Protein AF-A0A2P6S6W2-F1 (afdb_monomer)

InterPro domains:
  IPR011009 Protein kinase-like domain superfamily [SSF56112] (2-96)
  IPR051343 G-type lectin S-receptor-like kinases and EP1-like glycoproteins [PTHR47976] (1-89)

Radius of gyration: 13.59 Å; Cα contacts (8 Å, |Δi|>4): 102; chains: 1; bounding box: 36×22×37 Å

Organism: Rosa chinensis (NCBI:txid74649)

Nearest PDB structures (foldseek):
  6cth-assembly1_A  TM=8.327E-01  e=7.666E-04  Theobroma cacao
  8peh-assembly3_A  TM=9.048E-01  e=3.252E-03  Lotus japonicus
  8peh-assembly1_B  TM=8.960E-01  e=3.868E-03  Lotus japonicus
  8peh-assembly2_C  TM=8.691E-01  e=4.098E-03  Lotus japonicus
  7ctv-assembly1_A  TM=8.250E-01  e=3.942E-01  Arabidopsis thaliana

Secondary structure (DSSP, 8-state):
-HHHHHHTS-SB-TT-SSHHHHBHHHHHHHHHHTT-GGGTSTT-HHHHHTHHHHHHHHHHHHHHT-SSGGGSPPHHHHHHHHTTSS--PPPPPS-TTTT--

Foldseek 3Di:
DLLCVQQVHDQADPPDPDPCPRGSLSVLVVCLVVVVLVNSHVPD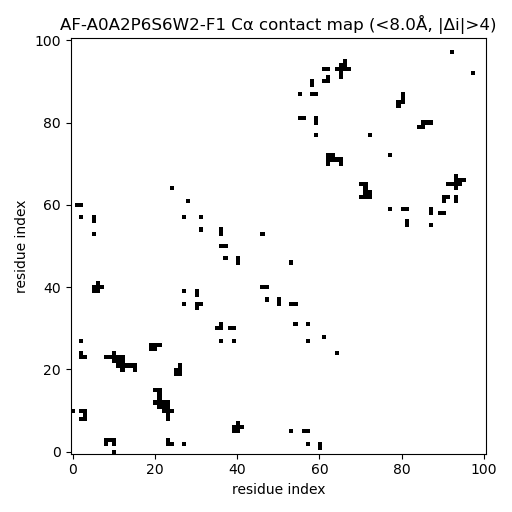VVCVVCVVLSNLSSQLVLQCLAPDPVSRDDPVVSVCSNVVVDDGDRGDGSDPCPPDD

Solvent-accessible surface area (backbone atoms only — not comparable to full-atom values): 6139 Å² total; per-residue (Å²): 104,70,61,30,64,64,44,76,41,66,66,67,41,88,87,49,93,48,75,70,53,22,42,37,69,59,32,51,49,52,25,55,76,69,72,41,54,73,68,47,41,74,91,38,68,73,60,64,74,40,54,68,58,50,51,50,54,52,44,54,42,46,32,64,60,28,70,56,68,87,69,33,65,53,71,72,53,48,52,35,42,74,74,60,78,38,90,76,75,89,60,75,79,40,56,93,65,84,79,73,130

Structure (mmCIF, N/CA/C/O backbone):
data_AF-A0A2P6S6W2-F1
#
_entry.id   AF-A0A2P6S6W2-F1
#
loop_
_atom_site.group_PDB
_atom_site.id
_atom_site.type_symbol
_atom_site.label_atom_id
_atom_site.label_alt_id
_atom_site.label_comp_id
_atom_site.label_asym_id
_atom_site.label_entity_id
_atom_site.label_seq_id
_atom_site.pdbx_PDB_ins_code
_atom_site.Cartn_x
_atom_site.Cartn_y
_atom_site.Cartn_z
_atom_site.occupancy
_atom_site.B_iso_or_equiv
_atom_site.auth_seq_id
_atom_site.auth_comp_id
_atom_site.auth_asym_id
_atom_site.auth_atom_id
_atom_site.pdbx_PDB_model_num
ATOM 1 N N . MET A 1 1 ? 2.622 8.525 -0.003 1.00 86.19 1 MET A N 1
ATOM 2 C CA . MET A 1 1 ? 2.586 8.830 1.441 1.00 86.19 1 MET A CA 1
ATOM 3 C C . MET A 1 1 ? 2.369 7.630 2.342 1.00 86.19 1 MET A C 1
ATOM 5 O O . MET A 1 1 ? 3.290 7.350 3.086 1.00 86.19 1 MET A O 1
ATOM 9 N N . LEU A 1 2 ? 1.239 6.903 2.324 1.00 92.12 2 LEU A N 1
ATOM 10 C CA . LEU A 1 2 ? 1.068 5.781 3.272 1.00 92.12 2 LEU A CA 1
ATOM 11 C C . LEU A 1 2 ? 2.205 4.743 3.164 1.00 92.12 2 LEU A C 1
ATOM 13 O O . LEU A 1 2 ? 2.791 4.388 4.177 1.00 92.12 2 LEU A O 1
ATOM 17 N N . LEU A 1 3 ? 2.582 4.345 1.942 1.00 92.31 3 LEU A N 1
ATOM 18 C CA . LEU A 1 3 ? 3.732 3.458 1.722 1.00 92.31 3 LEU A CA 1
ATOM 19 C C . LEU A 1 3 ? 5.059 4.059 2.190 1.00 92.31 3 LEU A C 1
ATOM 21 O O . LEU A 1 3 ? 5.870 3.343 2.751 1.00 92.31 3 LEU A O 1
ATOM 25 N N . GLU A 1 4 ? 5.268 5.362 2.010 1.00 91.88 4 GLU A N 1
ATOM 26 C CA . GLU A 1 4 ? 6.508 6.027 2.436 1.00 91.88 4 GLU A CA 1
ATOM 27 C C . GLU A 1 4 ? 6.663 5.993 3.962 1.00 91.88 4 GLU A C 1
ATOM 29 O O . GLU A 1 4 ? 7.767 5.827 4.465 1.00 91.88 4 GLU A O 1
ATOM 34 N N . ILE A 1 5 ? 5.547 6.088 4.695 1.00 90.56 5 ILE A N 1
ATOM 35 C CA . ILE A 1 5 ? 5.517 5.969 6.159 1.00 90.56 5 ILE A CA 1
ATOM 36 C C . ILE A 1 5 ? 5.771 4.522 6.591 1.00 90.56 5 ILE A C 1
ATOM 38 O O . ILE A 1 5 ? 6.546 4.299 7.507 1.00 90.56 5 ILE A O 1
ATOM 42 N N . ILE A 1 6 ? 5.127 3.548 5.938 1.00 89.06 6 ILE A N 1
ATOM 43 C CA . ILE A 1 6 ? 5.277 2.123 6.279 1.00 89.06 6 ILE A CA 1
ATOM 44 C C . ILE A 1 6 ? 6.705 1.637 6.013 1.00 89.06 6 ILE A C 1
ATOM 46 O O . ILE A 1 6 ? 7.243 0.878 6.806 1.00 89.06 6 ILE A O 1
ATOM 50 N N . CYS A 1 7 ? 7.292 2.053 4.890 1.00 88.38 7 CYS A N 1
ATOM 51 C CA . CYS A 1 7 ? 8.591 1.556 4.437 1.00 88.38 7 CYS A CA 1
ATOM 52 C C . CYS A 1 7 ? 9.760 2.430 4.905 1.00 88.38 7 CYS A C 1
ATOM 54 O O . CYS A 1 7 ? 10.899 2.121 4.581 1.00 88.38 7 CYS A O 1
ATOM 56 N N . CYS A 1 8 ? 9.487 3.567 5.560 1.00 87.69 8 CYS A N 1
ATOM 57 C CA . CYS A 1 8 ? 10.482 4.598 5.885 1.00 87.69 8 CYS A CA 1
ATOM 58 C C . CYS A 1 8 ? 11.347 5.017 4.680 1.00 87.69 8 CYS A C 1
ATOM 60 O O . CYS A 1 8 ? 12.521 5.357 4.814 1.00 87.69 8 CYS A O 1
ATOM 62 N N . ARG A 1 9 ? 10.742 5.004 3.489 1.00 87.88 9 ARG A N 1
ATOM 63 C CA . ARG A 1 9 ? 11.420 5.080 2.193 1.00 87.88 9 ARG A CA 1
ATOM 64 C C . ARG A 1 9 ? 10.747 6.104 1.288 1.00 87.88 9 ARG A C 1
ATOM 66 O O . ARG A 1 9 ? 9.529 6.275 1.355 1.00 87.88 9 ARG A O 1
ATOM 73 N N . ARG A 1 10 ? 11.501 6.792 0.427 1.00 89.38 10 ARG A N 1
ATOM 74 C CA . ARG A 1 10 ? 10.911 7.718 -0.556 1.00 89.38 10 ARG A CA 1
ATOM 75 C C . ARG A 1 10 ? 10.220 6.948 -1.679 1.00 89.38 10 ARG A C 1
ATOM 77 O O . ARG A 1 10 ? 10.586 5.825 -2.005 1.00 89.38 10 ARG A O 1
ATOM 84 N N . SER A 1 11 ? 9.227 7.578 -2.303 1.00 87.94 11 SER A N 1
ATOM 85 C CA . SER A 1 11 ? 8.488 6.993 -3.432 1.00 87.94 11 SER A CA 1
ATOM 86 C C . SER A 1 11 ? 9.360 6.619 -4.640 1.00 87.94 11 SER A C 1
ATOM 88 O O . SER A 1 11 ? 9.023 5.666 -5.342 1.00 87.94 11 SER A O 1
ATOM 90 N N . LEU A 1 12 ? 10.465 7.336 -4.866 1.00 89.50 12 LEU A N 1
ATOM 91 C CA . LEU A 1 12 ? 11.456 7.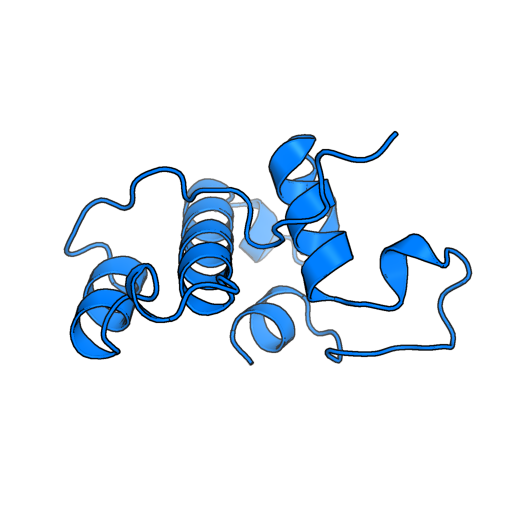063 -5.908 1.00 89.50 12 LEU A CA 1
ATOM 92 C C . LEU A 1 12 ? 12.867 7.180 -5.328 1.00 89.50 12 LEU A C 1
ATOM 94 O O . LEU A 1 12 ? 13.223 8.232 -4.790 1.00 89.50 12 LEU A O 1
ATOM 98 N N . GLU A 1 13 ? 13.680 6.134 -5.477 1.00 87.38 13 GLU A N 1
ATOM 99 C CA . GLU A 1 13 ? 15.089 6.134 -5.060 1.00 87.38 13 GLU A CA 1
ATOM 100 C C . GLU A 1 13 ? 15.963 5.477 -6.126 1.00 87.38 13 GLU A C 1
ATOM 102 O O . GLU A 1 13 ? 16.011 4.256 -6.249 1.00 87.38 13 GLU A O 1
ATOM 107 N N . MET A 1 14 ? 16.668 6.306 -6.897 1.00 82.50 14 MET A N 1
ATOM 108 C CA . MET A 1 14 ? 17.512 5.863 -8.014 1.00 82.50 14 MET A CA 1
ATOM 109 C C . MET A 1 14 ? 18.832 5.214 -7.571 1.00 82.50 14 MET A C 1
ATOM 111 O O . MET A 1 14 ? 19.546 4.665 -8.399 1.00 82.50 14 MET A O 1
ATOM 115 N N . GLU A 1 15 ? 19.170 5.300 -6.285 1.00 83.31 15 GLU A N 1
ATOM 116 C CA . GLU A 1 15 ? 20.413 4.765 -5.712 1.00 83.31 15 GLU A CA 1
ATOM 117 C C . GLU A 1 15 ? 20.293 3.282 -5.312 1.00 83.31 15 GLU A C 1
ATOM 119 O O . GLU A 1 15 ? 21.239 2.712 -4.772 1.00 83.31 15 GLU A O 1
ATOM 124 N N . LYS A 1 16 ? 19.142 2.640 -5.563 1.00 81.38 16 LYS A N 1
ATOM 125 C CA . LYS A 1 16 ? 18.955 1.207 -5.309 1.00 81.38 16 LYS A CA 1
ATOM 126 C C . LYS A 1 16 ? 19.732 0.365 -6.320 1.00 81.38 16 LYS A C 1
ATOM 128 O O . LYS A 1 16 ? 19.684 0.615 -7.518 1.00 81.38 16 LYS A O 1
ATOM 133 N N . GLU A 1 17 ? 20.394 -0.678 -5.823 1.00 82.25 17 GLU A N 1
ATOM 134 C CA . GLU A 1 17 ? 21.139 -1.633 -6.656 1.00 82.25 17 GLU A CA 1
ATOM 135 C C . GLU A 1 17 ? 20.223 -2.460 -7.570 1.00 82.25 17 GLU A C 1
ATOM 137 O O . GLU A 1 17 ? 20.631 -2.865 -8.655 1.00 82.25 17 GLU A O 1
ATOM 142 N N . ASN A 1 18 ? 18.985 -2.709 -7.135 1.00 84.25 18 ASN A N 1
ATOM 143 C CA . ASN A 1 18 ? 17.984 -3.434 -7.904 1.00 84.25 18 ASN A CA 1
ATOM 144 C C . ASN A 1 18 ? 16.960 -2.455 -8.501 1.00 84.25 18 ASN A C 1
ATOM 146 O O . ASN A 1 18 ? 16.272 -1.741 -7.768 1.00 84.25 18 ASN A O 1
ATOM 150 N N . GLU A 1 19 ? 16.839 -2.458 -9.831 1.00 83.25 19 GLU A N 1
ATOM 151 C CA . GLU A 1 19 ? 15.916 -1.607 -10.593 1.00 83.25 19 GLU A CA 1
ATOM 152 C C . GLU A 1 19 ? 14.451 -1.814 -10.180 1.00 83.25 19 GLU A C 1
ATOM 154 O O . GLU A 1 19 ? 13.696 -0.846 -10.095 1.00 83.25 19 GLU A O 1
ATOM 159 N N . GLU A 1 20 ? 14.069 -3.048 -9.828 1.00 82.06 20 GLU A N 1
ATOM 160 C CA . GLU A 1 20 ? 12.722 -3.387 -9.338 1.00 82.06 20 GLU A CA 1
ATOM 161 C C . GLU A 1 20 ? 12.405 -2.722 -7.992 1.00 82.06 20 GLU A C 1
ATOM 163 O O . GLU A 1 20 ? 11.244 -2.599 -7.606 1.00 82.06 20 GLU A O 1
ATOM 168 N N . GLU A 1 21 ? 13.428 -2.278 -7.256 1.00 85.56 21 GLU A N 1
ATOM 169 C CA . GLU A 1 21 ? 13.228 -1.565 -6.004 1.00 85.56 21 GLU A CA 1
ATOM 170 C C . GLU A 1 21 ? 13.046 -0.070 -6.220 1.00 85.56 21 GLU A C 1
ATOM 172 O O . GLU A 1 21 ? 12.450 0.562 -5.362 1.00 85.56 21 GLU A O 1
ATOM 177 N N . VAL A 1 22 ? 13.505 0.526 -7.324 1.00 88.56 22 VAL A N 1
ATOM 178 C CA . VAL A 1 22 ? 13.570 1.992 -7.507 1.00 88.56 22 VAL A CA 1
ATOM 179 C C . VAL A 1 22 ? 12.217 2.675 -7.287 1.00 88.56 22 VAL A C 1
ATOM 181 O O . VAL A 1 22 ? 12.163 3.732 -6.649 1.00 88.56 22 VAL A O 1
ATOM 184 N N . ILE A 1 23 ? 11.135 2.059 -7.769 1.00 90.94 23 ILE A N 1
ATOM 185 C CA . ILE A 1 23 ? 9.764 2.549 -7.616 1.00 90.94 23 ILE A CA 1
ATOM 186 C C . ILE A 1 23 ? 9.114 1.867 -6.410 1.00 90.94 23 ILE A C 1
ATOM 188 O O . ILE A 1 23 ? 8.849 0.666 -6.413 1.00 90.94 23 ILE A O 1
ATOM 192 N N . LEU A 1 24 ? 8.802 2.654 -5.377 1.00 91.44 24 LEU A N 1
ATOM 193 C CA . LEU A 1 24 ? 8.297 2.126 -4.108 1.00 91.44 24 LEU A CA 1
ATOM 194 C C . LEU A 1 24 ? 6.989 1.339 -4.262 1.00 91.44 24 LEU A C 1
ATOM 196 O O . LEU A 1 24 ? 6.806 0.311 -3.615 1.00 91.44 24 LEU A O 1
ATOM 200 N N . THR A 1 25 ? 6.059 1.826 -5.086 1.00 92.06 25 THR A N 1
ATOM 201 C CA . THR A 1 25 ? 4.752 1.180 -5.280 1.00 92.06 25 THR A CA 1
ATOM 202 C C . THR A 1 25 ? 4.883 -0.204 -5.895 1.00 92.06 25 THR A C 1
ATOM 204 O O . THR A 1 25 ? 4.197 -1.126 -5.453 1.00 92.06 25 THR A O 1
ATOM 207 N N . ASP A 1 26 ? 5.783 -0.344 -6.864 1.00 90.75 26 ASP A N 1
ATOM 208 C CA . ASP A 1 26 ? 5.986 -1.576 -7.621 1.00 90.75 26 ASP A CA 1
ATOM 209 C C . ASP A 1 26 ? 6.665 -2.608 -6.723 1.00 90.75 26 ASP A C 1
ATOM 211 O O . ASP A 1 26 ? 6.146 -3.707 -6.520 1.00 90.75 26 ASP A O 1
ATOM 215 N N . TRP A 1 27 ? 7.728 -2.187 -6.034 1.00 92.00 27 TRP A N 1
ATOM 216 C CA . TRP A 1 27 ? 8.428 -3.010 -5.058 1.00 92.00 27 TRP A CA 1
ATOM 217 C C . TRP A 1 27 ? 7.527 -3.518 -3.925 1.00 92.00 27 TRP A C 1
ATOM 219 O O . TRP A 1 27 ? 7.560 -4.704 -3.580 1.00 92.00 27 TRP A O 1
ATOM 229 N N . VAL A 1 28 ? 6.697 -2.646 -3.335 1.00 92.44 28 VAL A N 1
ATOM 230 C CA . VAL A 1 28 ? 5.765 -3.056 -2.272 1.00 92.44 28 VAL A CA 1
ATOM 231 C C . VAL A 1 28 ? 4.722 -4.028 -2.815 1.00 92.44 28 VAL A C 1
ATOM 233 O O . VAL A 1 28 ? 4.402 -5.012 -2.143 1.00 92.44 28 VAL A O 1
ATOM 236 N N . TYR A 1 29 ? 4.189 -3.782 -4.014 1.00 92.44 29 TYR A N 1
ATOM 237 C CA . TYR A 1 29 ? 3.217 -4.682 -4.627 1.00 92.44 29 TYR A CA 1
ATOM 238 C C . TYR A 1 29 ? 3.820 -6.067 -4.894 1.00 92.44 29 TYR A C 1
ATOM 240 O O . TYR A 1 29 ? 3.193 -7.080 -4.573 1.00 92.44 29 TYR A O 1
ATOM 248 N N . ASP A 1 30 ? 5.063 -6.136 -5.368 1.00 91.94 30 ASP A N 1
ATOM 249 C CA . ASP A 1 30 ? 5.774 -7.400 -5.545 1.00 91.94 30 ASP A CA 1
ATOM 250 C C . ASP A 1 30 ? 6.071 -8.094 -4.218 1.00 91.94 30 ASP A C 1
ATOM 252 O O . ASP A 1 30 ? 5.934 -9.319 -4.108 1.00 91.94 30 ASP A O 1
ATOM 256 N N . CYS A 1 31 ? 6.435 -7.343 -3.180 1.00 92.38 31 CYS A N 1
ATOM 257 C CA . CYS A 1 31 ? 6.594 -7.893 -1.838 1.00 92.38 31 CYS A CA 1
ATOM 258 C C . CYS A 1 31 ? 5.272 -8.467 -1.310 1.00 92.38 31 CYS A C 1
ATOM 260 O O . CYS A 1 31 ? 5.264 -9.576 -0.772 1.00 92.38 31 CYS A O 1
ATOM 262 N N . TYR A 1 32 ? 4.149 -7.780 -1.526 1.00 92.75 32 TYR A N 1
ATOM 263 C CA . TYR A 1 32 ? 2.813 -8.268 -1.184 1.00 92.75 32 TYR A CA 1
ATOM 264 C C . TYR A 1 32 ? 2.456 -9.551 -1.952 1.00 92.75 32 TYR A C 1
ATOM 266 O O . TYR A 1 32 ? 2.146 -10.575 -1.338 1.00 92.75 32 TYR A O 1
ATOM 274 N N . LYS A 1 33 ? 2.580 -9.535 -3.285 1.00 91.81 33 LYS A N 1
ATOM 275 C CA . LYS A 1 33 ? 2.245 -10.658 -4.178 1.00 91.81 33 LYS A CA 1
ATOM 276 C C . LYS A 1 33 ? 3.028 -11.929 -3.840 1.00 91.81 33 LYS A C 1
ATOM 278 O O . LYS A 1 33 ? 2.471 -13.026 -3.872 1.00 91.81 33 LYS A O 1
ATOM 283 N N . HIS A 1 34 ? 4.297 -11.784 -3.465 1.00 92.00 34 HIS A N 1
ATOM 284 C CA . HIS A 1 34 ? 5.180 -12.902 -3.122 1.00 92.00 34 HIS A CA 1
ATOM 285 C C . HIS A 1 34 ? 5.197 -13.243 -1.622 1.00 92.00 34 HIS A C 1
ATOM 287 O O . HIS A 1 34 ? 6.011 -14.063 -1.203 1.00 92.00 34 HIS A O 1
ATOM 293 N N . ARG A 1 35 ? 4.320 -12.638 -0.802 1.00 89.81 35 ARG A N 1
ATOM 294 C CA . ARG A 1 35 ? 4.263 -12.824 0.665 1.00 89.81 35 ARG A CA 1
ATOM 295 C C . ARG A 1 35 ? 5.585 -12.515 1.385 1.00 89.81 35 ARG A C 1
ATOM 297 O O . ARG A 1 35 ? 5.914 -13.134 2.392 1.00 89.81 35 ARG A O 1
ATOM 304 N N . ARG A 1 36 ? 6.331 -11.532 0.879 1.00 91.38 36 ARG A N 1
ATOM 305 C CA . ARG A 1 36 ? 7.611 -11.036 1.413 1.00 91.38 36 ARG A CA 1
ATOM 306 C C . ARG A 1 36 ? 7.446 -9.699 2.144 1.00 91.38 36 ARG A C 1
ATOM 308 O O . ARG A 1 36 ? 8.325 -8.847 2.080 1.00 91.38 36 ARG A O 1
ATOM 315 N N . LEU A 1 37 ? 6.314 -9.488 2.822 1.00 89.81 37 LEU A N 1
ATOM 316 C CA . LEU A 1 37 ? 6.024 -8.228 3.525 1.00 89.81 37 LEU A CA 1
ATOM 317 C C . LEU A 1 37 ? 7.009 -7.920 4.658 1.00 89.81 37 LEU A C 1
ATOM 319 O O . LEU A 1 37 ? 7.189 -6.763 5.006 1.00 89.81 37 LEU A O 1
ATOM 323 N N . ASN A 1 38 ? 7.700 -8.926 5.185 1.00 87.56 38 ASN A N 1
ATOM 324 C CA . ASN A 1 38 ? 8.785 -8.738 6.144 1.00 87.56 38 ASN A CA 1
ATOM 325 C C . ASN A 1 38 ? 9.954 -7.908 5.583 1.00 87.56 38 ASN A C 1
ATOM 327 O O . ASN A 1 38 ? 10.700 -7.335 6.358 1.00 87.56 38 ASN A O 1
ATOM 331 N N . LYS A 1 39 ? 10.119 -7.832 4.254 1.00 87.44 39 LYS A N 1
ATOM 332 C CA . LYS A 1 39 ? 11.119 -6.957 3.623 1.00 87.44 39 LYS A CA 1
ATOM 333 C C . LYS A 1 39 ? 10.711 -5.486 3.609 1.00 87.44 39 LYS A C 1
ATOM 335 O O . LYS A 1 39 ? 11.561 -4.634 3.418 1.00 87.44 39 LYS A O 1
ATOM 340 N N . VAL A 1 40 ? 9.417 -5.202 3.762 1.00 85.38 40 VAL A N 1
ATOM 341 C CA . VAL A 1 40 ? 8.862 -3.841 3.694 1.00 85.38 40 VAL A CA 1
ATOM 342 C C . VAL A 1 40 ? 9.252 -3.020 4.926 1.00 85.38 40 VAL A C 1
ATOM 344 O O . VAL A 1 40 ? 9.364 -1.804 4.842 1.00 85.38 40 VAL A O 1
ATOM 347 N N . ILE A 1 41 ? 9.479 -3.698 6.048 1.00 81.88 41 ILE A N 1
ATOM 348 C CA . ILE A 1 41 ? 9.836 -3.131 7.346 1.00 81.88 41 ILE A CA 1
ATOM 349 C C . ILE A 1 41 ? 11.307 -3.453 7.647 1.00 81.88 41 ILE A C 1
ATOM 351 O O . ILE A 1 41 ? 11.602 -4.317 8.467 1.00 81.88 41 ILE A O 1
ATOM 355 N N . GLU A 1 42 ? 12.241 -2.840 6.913 1.00 69.50 42 GLU A N 1
ATOM 356 C CA . GLU A 1 42 ? 13.676 -2.989 7.206 1.00 69.50 42 GLU A CA 1
ATOM 357 C C . GLU A 1 42 ? 13.945 -2.609 8.678 1.00 69.50 42 GLU A C 1
ATOM 359 O O . GLU A 1 42 ? 13.725 -1.470 9.081 1.00 69.50 42 GLU A O 1
ATOM 364 N N . ASP A 1 43 ? 14.382 -3.589 9.475 1.00 65.69 43 ASP A N 1
ATOM 365 C CA . ASP A 1 43 ? 14.837 -3.456 10.867 1.00 65.69 43 ASP A CA 1
ATOM 366 C C . ASP A 1 43 ? 13.835 -2.880 11.898 1.00 65.69 43 ASP A C 1
ATOM 368 O O . ASP A 1 43 ? 14.238 -2.426 12.971 1.00 65.69 43 ASP A O 1
ATOM 372 N N . ASP A 1 44 ? 12.523 -2.959 11.641 1.00 73.69 44 ASP A N 1
ATOM 373 C CA . ASP A 1 44 ? 11.483 -2.614 12.626 1.00 73.69 44 ASP A CA 1
ATOM 374 C C . ASP A 1 44 ? 10.927 -3.875 13.319 1.00 73.69 44 ASP A C 1
ATOM 376 O O . ASP A 1 44 ? 9.961 -4.505 12.869 1.00 73.69 44 ASP A O 1
ATOM 380 N N . GLU A 1 45 ? 11.556 -4.263 14.436 1.00 69.19 45 GLU A N 1
ATOM 381 C CA . GLU A 1 45 ? 11.128 -5.412 15.252 1.00 69.19 45 GLU A CA 1
ATOM 382 C C . GLU A 1 45 ? 9.695 -5.261 15.788 1.00 69.19 45 GLU A C 1
ATOM 384 O O . GLU A 1 45 ? 8.982 -6.257 15.940 1.00 69.19 45 GLU A O 1
ATOM 389 N N . GLU A 1 46 ? 9.240 -4.035 16.059 1.00 69.75 46 GLU A N 1
ATOM 390 C CA . GLU A 1 46 ? 7.903 -3.788 16.596 1.00 69.75 46 GLU A CA 1
ATOM 391 C C . GLU A 1 46 ? 6.832 -3.959 15.513 1.00 69.75 46 GLU A C 1
ATOM 393 O O . GLU A 1 46 ? 5.813 -4.613 15.750 1.00 69.75 46 GLU A O 1
ATOM 398 N N . ALA A 1 47 ? 7.096 -3.491 14.291 1.00 68.00 47 ALA A N 1
ATOM 399 C CA . ALA A 1 47 ? 6.252 -3.777 13.134 1.00 68.00 47 ALA A CA 1
ATOM 400 C C . ALA A 1 47 ? 6.246 -5.274 12.774 1.00 68.00 47 ALA A C 1
ATOM 402 O O . ALA A 1 47 ? 5.204 -5.812 12.383 1.00 68.00 47 ALA A O 1
ATOM 403 N N . GLY A 1 48 ? 7.371 -5.972 12.970 1.00 70.38 48 GLY A N 1
ATOM 404 C CA . GLY A 1 48 ? 7.476 -7.424 12.798 1.00 70.38 48 GLY A CA 1
ATOM 405 C C . GLY A 1 48 ? 6.568 -8.223 13.741 1.00 70.38 48 GLY A C 1
ATOM 406 O O . GLY A 1 48 ? 6.107 -9.310 13.384 1.00 70.38 48 GLY A O 1
ATOM 407 N N . ASN A 1 49 ? 6.236 -7.669 14.911 1.00 77.25 49 ASN A N 1
ATOM 408 C CA . ASN A 1 49 ? 5.353 -8.313 15.885 1.00 77.25 49 ASN A CA 1
ATOM 409 C C . ASN A 1 49 ? 3.861 -8.251 15.500 1.00 77.25 49 ASN A C 1
ATOM 411 O O . ASN A 1 49 ? 3.078 -9.069 15.988 1.00 77.25 49 ASN A O 1
ATOM 415 N N . ASP A 1 50 ? 3.455 -7.346 14.597 1.00 87.06 50 ASP A N 1
ATOM 416 C CA . ASP A 1 50 ? 2.073 -7.228 14.106 1.00 87.06 50 ASP A CA 1
ATOM 417 C C . ASP A 1 50 ? 1.990 -7.270 12.568 1.00 87.06 50 ASP A C 1
ATOM 419 O O . ASP A 1 50 ? 1.487 -6.369 11.889 1.00 87.06 50 ASP A O 1
ATOM 423 N N . MET A 1 51 ? 2.442 -8.394 12.002 1.00 88.00 51 MET A N 1
ATOM 424 C CA . MET A 1 51 ? 2.378 -8.656 10.557 1.00 88.00 51 MET A CA 1
ATOM 425 C C . MET A 1 51 ? 0.961 -8.556 9.973 1.00 88.00 51 MET A C 1
ATOM 427 O O . MET A 1 51 ? 0.805 -8.223 8.800 1.00 88.00 51 MET A O 1
ATOM 431 N N . LYS A 1 52 ? -0.084 -8.814 10.773 1.00 89.31 52 LYS A N 1
ATOM 432 C CA . LYS A 1 52 ? -1.482 -8.685 10.328 1.00 89.31 52 LYS A CA 1
ATOM 433 C C . LYS A 1 52 ? -1.860 -7.226 10.106 1.00 89.31 52 LYS A C 1
ATOM 435 O O . LYS A 1 52 ? -2.534 -6.902 9.126 1.00 89.31 52 LYS A O 1
ATOM 440 N N . ARG A 1 53 ? -1.436 -6.338 11.006 1.00 90.38 53 ARG A N 1
ATOM 441 C CA . ARG A 1 53 ? -1.601 -4.896 10.827 1.00 90.38 53 ARG A CA 1
ATOM 442 C C . ARG A 1 53 ? -0.789 -4.401 9.640 1.00 90.38 53 ARG A C 1
ATOM 444 O O . ARG A 1 53 ? -1.348 -3.666 8.831 1.00 90.38 53 ARG A O 1
ATOM 451 N N . LEU A 1 54 ? 0.465 -4.832 9.492 1.00 91.75 54 LEU A N 1
ATOM 452 C CA . LEU A 1 54 ? 1.291 -4.475 8.334 1.00 91.75 54 LEU A CA 1
ATOM 453 C C . LEU A 1 54 ? 0.619 -4.877 7.015 1.00 91.75 54 LEU A C 1
ATOM 455 O O . LEU A 1 54 ? 0.469 -4.049 6.118 1.00 91.75 54 LEU A O 1
ATOM 459 N N . GLU A 1 55 ? 0.146 -6.119 6.916 1.00 92.94 55 GLU A N 1
ATOM 460 C CA . GLU A 1 55 ? -0.565 -6.613 5.736 1.00 92.94 55 GLU A CA 1
ATOM 461 C C . GLU A 1 55 ? -1.805 -5.769 5.426 1.00 92.94 55 GLU A C 1
ATOM 463 O O . GLU A 1 55 ? -2.004 -5.359 4.282 1.00 92.94 55 GLU A O 1
ATOM 468 N N . ARG A 1 56 ? -2.601 -5.416 6.443 1.00 94.62 56 ARG A N 1
ATOM 469 C CA . ARG A 1 56 ? -3.750 -4.519 6.266 1.00 94.62 56 ARG A CA 1
ATOM 470 C C . ARG A 1 56 ? -3.328 -3.148 5.738 1.00 94.62 56 ARG A C 1
ATOM 472 O O . ARG A 1 56 ? -3.958 -2.647 4.810 1.00 94.62 56 ARG A O 1
ATOM 479 N N . LEU A 1 57 ? -2.296 -2.536 6.319 1.00 94.56 57 LEU A N 1
ATOM 480 C CA . LEU A 1 57 ? -1.798 -1.222 5.905 1.00 94.56 57 LEU A CA 1
ATOM 481 C C . LEU A 1 57 ? -1.342 -1.237 4.439 1.00 94.56 57 LEU A C 1
ATOM 483 O O . LEU A 1 57 ? -1.702 -0.340 3.675 1.00 94.56 57 LEU A O 1
ATOM 487 N N . VAL A 1 58 ? -0.618 -2.284 4.036 1.00 94.75 58 VAL A N 1
ATOM 488 C CA . VAL A 1 58 ? -0.168 -2.476 2.653 1.00 94.75 58 VAL A CA 1
ATOM 489 C C . VAL A 1 58 ? -1.354 -2.686 1.713 1.00 94.75 58 VAL A C 1
ATOM 491 O O . VAL A 1 58 ? -1.428 -2.027 0.679 1.00 94.75 58 VAL A O 1
ATOM 494 N N . ILE A 1 59 ? -2.337 -3.515 2.076 1.00 95.69 59 ILE A N 1
ATOM 495 C CA . ILE A 1 59 ? -3.539 -3.711 1.254 1.00 95.69 59 ILE A CA 1
ATOM 496 C C . ILE A 1 59 ? -4.320 -2.401 1.078 1.00 95.69 59 ILE A C 1
ATOM 498 O O . ILE A 1 59 ? -4.745 -2.079 -0.033 1.00 95.69 59 ILE A O 1
ATOM 502 N N . VAL A 1 60 ? -4.507 -1.627 2.152 1.00 97.00 60 VAL A N 1
ATOM 503 C CA . VAL A 1 60 ? -5.163 -0.312 2.076 1.00 97.00 60 VAL A CA 1
ATOM 504 C C . VAL A 1 60 ? -4.391 0.614 1.140 1.00 97.00 60 VAL A C 1
ATOM 506 O O . VAL A 1 60 ? -4.997 1.304 0.321 1.00 97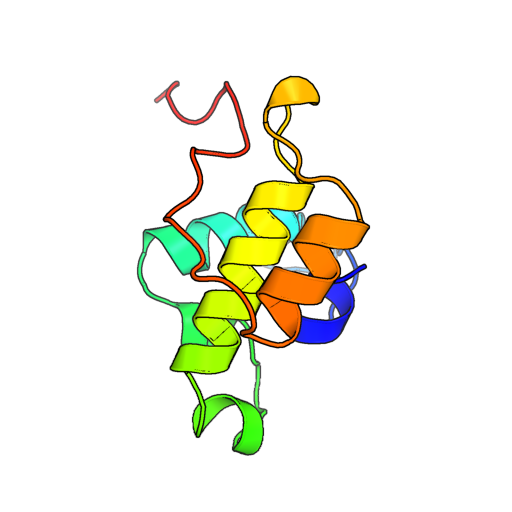.00 60 VAL A O 1
ATOM 509 N N . ALA A 1 61 ? -3.060 0.607 1.215 1.00 95.94 61 ALA A N 1
ATOM 510 C CA . ALA A 1 61 ? -2.235 1.390 0.311 1.00 95.94 61 ALA A CA 1
ATOM 511 C C . ALA A 1 61 ? -2.408 0.958 -1.156 1.00 95.94 61 ALA A C 1
ATOM 513 O O . ALA A 1 61 ? -2.571 1.829 -2.008 1.00 95.94 61 ALA A O 1
ATOM 514 N N . ILE A 1 62 ? -2.459 -0.350 -1.442 1.00 95.62 62 ILE A N 1
ATOM 515 C CA . ILE A 1 62 ? -2.681 -0.888 -2.796 1.00 95.62 62 ILE A CA 1
ATOM 516 C C . ILE A 1 62 ? -4.054 -0.465 -3.346 1.00 95.62 62 ILE A C 1
ATOM 518 O O . ILE A 1 62 ? -4.159 -0.098 -4.515 1.00 95.62 62 ILE A O 1
ATOM 522 N N . TRP A 1 63 ? -5.101 -0.440 -2.515 1.00 96.62 63 TRP A N 1
ATOM 523 C CA . TRP A 1 63 ? -6.409 0.113 -2.896 1.00 96.62 63 TRP A CA 1
ATOM 524 C C . TRP A 1 63 ? -6.337 1.599 -3.286 1.00 96.62 63 TRP A C 1
ATOM 526 O O . TRP A 1 63 ? -7.020 2.033 -4.211 1.00 96.62 63 TRP A O 1
ATOM 536 N N . CYS A 1 64 ? -5.512 2.393 -2.602 1.00 96.38 64 CYS A N 1
ATOM 537 C CA . CYS A 1 64 ? -5.386 3.830 -2.860 1.00 96.38 64 CYS A CA 1
ATOM 538 C C . CYS A 1 64 ? -4.607 4.167 -4.142 1.00 96.38 64 CYS A C 1
ATOM 540 O O . CYS A 1 64 ? -4.822 5.242 -4.704 1.00 96.38 64 CYS A O 1
ATOM 542 N N . ILE A 1 65 ? -3.707 3.287 -4.592 1.00 93.88 65 ILE A N 1
ATOM 543 C CA . ILE A 1 65 ? -2.836 3.527 -5.757 1.00 93.88 65 ILE A CA 1
ATOM 544 C C . ILE A 1 65 ? -3.350 2.899 -7.059 1.00 93.88 65 ILE A C 1
ATOM 546 O O . ILE A 1 65 ? -2.650 2.966 -8.061 1.00 93.88 65 ILE A O 1
ATOM 550 N N . GLN A 1 66 ? -4.549 2.304 -7.061 1.00 94.50 66 GLN A N 1
ATOM 551 C CA . GLN A 1 66 ? -5.147 1.697 -8.258 1.00 94.50 66 GLN A CA 1
ATOM 552 C C . GLN A 1 66 ? -5.128 2.663 -9.446 1.00 94.50 66 GLN A C 1
ATOM 554 O O . GLN A 1 66 ? -5.537 3.816 -9.301 1.00 94.50 66 GLN A O 1
ATOM 559 N N . GLU A 1 67 ? -4.694 2.222 -10.625 1.00 91.88 67 GLU A N 1
ATOM 560 C CA . GLU A 1 67 ? -4.725 3.061 -11.828 1.00 91.88 67 GLU A CA 1
ATOM 561 C C . GLU A 1 67 ? -6.145 3.544 -12.143 1.00 91.88 67 GLU A C 1
ATOM 563 O O . GLU A 1 67 ? -6.336 4.738 -12.379 1.00 91.88 67 GLU A O 1
ATOM 568 N N . ASP A 1 68 ? -7.142 2.656 -12.046 1.00 92.25 68 ASP A N 1
ATOM 569 C CA . ASP A 1 68 ? -8.557 3.002 -12.188 1.00 92.25 68 ASP A CA 1
ATOM 570 C C . ASP A 1 68 ? -9.054 3.802 -10.963 1.00 92.25 68 ASP A C 1
ATOM 572 O O . ASP A 1 68 ? -9.163 3.255 -9.857 1.00 92.25 68 ASP A O 1
ATOM 576 N N . PRO A 1 69 ? -9.412 5.092 -11.125 1.00 93.12 69 PRO A N 1
ATOM 577 C CA . PRO A 1 69 ? -9.890 5.918 -10.022 1.00 93.12 69 PRO A CA 1
ATOM 578 C C . PRO A 1 69 ? -11.206 5.427 -9.409 1.00 93.12 69 PRO A C 1
ATOM 580 O O . PRO A 1 69 ? -11.474 5.736 -8.251 1.00 93.12 69 PRO A O 1
ATOM 583 N N . SER A 1 70 ? -12.025 4.681 -10.157 1.00 94.19 70 SER A N 1
ATOM 584 C CA . SER A 1 70 ? -13.308 4.154 -9.675 1.00 94.19 70 SER A CA 1
ATOM 585 C C . SER A 1 70 ? -13.142 3.031 -8.648 1.00 94.19 70 SER A C 1
ATOM 587 O O . SER A 1 70 ? -14.026 2.819 -7.8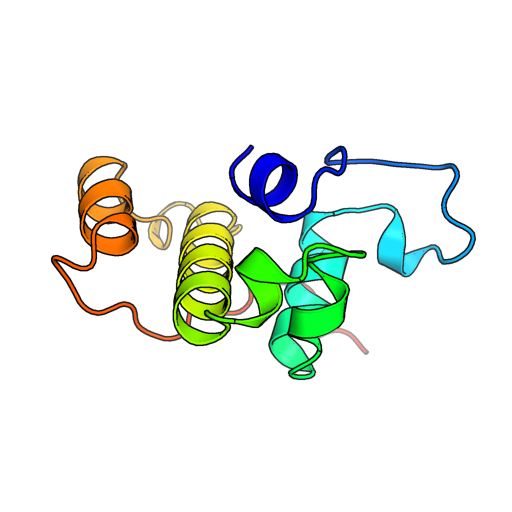17 1.00 94.19 70 SER A O 1
ATOM 589 N N . LEU A 1 71 ? -11.987 2.358 -8.663 1.00 94.94 71 LEU A N 1
ATOM 590 C CA . LEU A 1 71 ? -11.620 1.335 -7.685 1.00 94.94 71 LEU A CA 1
ATOM 591 C C . LEU A 1 71 ? -11.050 1.939 -6.398 1.00 94.94 71 LEU A C 1
ATOM 593 O O . LEU A 1 71 ? -11.009 1.261 -5.370 1.00 94.94 71 LEU A O 1
ATOM 597 N N . ARG A 1 72 ? -10.614 3.205 -6.423 1.00 96.25 72 ARG A N 1
ATOM 598 C CA . ARG A 1 72 ? -10.013 3.848 -5.252 1.00 96.25 72 ARG A CA 1
ATOM 599 C C . ARG A 1 72 ? -11.083 4.139 -4.194 1.00 96.25 72 ARG A C 1
ATOM 601 O O . ARG A 1 72 ? -12.099 4.773 -4.490 1.00 96.25 72 ARG A O 1
ATOM 608 N N . PRO A 1 73 ? -10.868 3.743 -2.931 1.00 96.88 73 PRO A N 1
ATOM 609 C CA . PRO A 1 73 ? -11.788 4.064 -1.852 1.00 96.88 73 PRO A CA 1
ATOM 610 C C . PRO A 1 73 ? -11.791 5.566 -1.546 1.00 96.88 73 PRO A C 1
ATOM 612 O O . PRO A 1 73 ? -10.798 6.275 -1.704 1.00 96.88 73 PRO A O 1
ATOM 615 N N . THR A 1 74 ? -12.915 6.055 -1.023 1.00 97.31 74 THR A N 1
ATOM 616 C CA . THR A 1 74 ? -12.975 7.415 -0.468 1.00 97.31 74 THR A CA 1
ATOM 617 C C . THR A 1 74 ? -12.095 7.527 0.776 1.00 97.31 74 THR A C 1
ATOM 619 O O . THR A 1 74 ? -11.939 6.554 1.514 1.00 97.31 74 THR A O 1
ATOM 622 N N . MET A 1 75 ? -11.607 8.730 1.096 1.00 97.06 75 MET A N 1
ATOM 623 C CA . MET A 1 75 ? -10.801 8.937 2.310 1.00 97.06 75 MET A CA 1
ATOM 624 C C . MET A 1 75 ? -11.515 8.496 3.594 1.00 97.06 75 MET A C 1
ATOM 626 O O . MET A 1 75 ? -10.881 7.928 4.475 1.00 97.06 75 MET A O 1
ATOM 630 N N . LYS A 1 76 ? -12.842 8.667 3.678 1.00 97.56 76 LYS A N 1
ATOM 631 C CA . LYS A 1 76 ? -13.649 8.156 4.798 1.00 97.56 76 LYS A CA 1
ATOM 632 C C . LYS A 1 76 ? -13.577 6.630 4.915 1.00 97.56 76 LYS A C 1
ATOM 634 O O . LYS A 1 76 ? -13.534 6.094 6.016 1.00 97.56 76 LYS A O 1
ATOM 639 N N . LYS A 1 77 ? -13.603 5.917 3.787 1.00 96.94 77 LYS A N 1
ATOM 640 C CA . LYS A 1 77 ? -13.483 4.457 3.785 1.00 96.94 77 LYS A CA 1
ATOM 641 C C . LYS A 1 77 ? -12.056 4.040 4.143 1.00 96.94 77 LYS A C 1
ATOM 643 O O . LYS A 1 77 ? -11.900 3.132 4.948 1.00 96.94 77 LYS A O 1
ATOM 648 N N . VAL A 1 78 ? -11.043 4.741 3.628 1.00 97.12 78 VAL A N 1
ATOM 649 C CA . VAL A 1 78 ? -9.629 4.518 3.975 1.00 97.12 78 VAL A CA 1
ATOM 650 C C . VAL A 1 78 ? -9.410 4.616 5.485 1.00 97.12 78 VAL A C 1
ATOM 652 O O . VAL A 1 78 ? -8.834 3.699 6.059 1.00 97.12 78 VAL A O 1
ATOM 655 N N . THR A 1 79 ? -9.913 5.657 6.158 1.00 96.88 79 THR A N 1
ATOM 656 C CA . THR A 1 79 ? -9.748 5.787 7.618 1.00 96.88 79 THR A CA 1
ATOM 657 C C . THR A 1 79 ? -10.411 4.637 8.373 1.00 96.88 79 THR A C 1
ATOM 659 O O . THR A 1 79 ? -9.772 4.027 9.222 1.00 96.88 79 THR A O 1
ATOM 662 N N . GLN A 1 80 ? -11.635 4.251 7.997 1.00 97.62 80 GLN A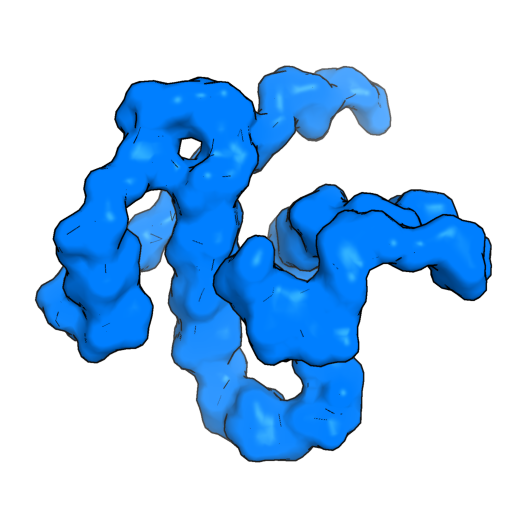 N 1
ATOM 663 C CA . GLN A 1 80 ? -12.319 3.096 8.594 1.00 97.62 80 GLN A CA 1
ATOM 664 C C . GLN A 1 80 ? -11.542 1.785 8.406 1.00 97.62 80 GLN A C 1
ATOM 666 O O . GLN A 1 80 ? -11.528 0.942 9.302 1.00 97.62 80 GLN A O 1
ATOM 671 N N . MET A 1 81 ? -10.917 1.596 7.240 1.00 97.06 81 MET A N 1
ATOM 672 C CA . MET A 1 81 ? -10.092 0.422 6.950 1.00 97.06 81 MET A CA 1
ATOM 673 C C . MET A 1 81 ? -8.827 0.415 7.817 1.00 97.06 81 MET A C 1
ATOM 675 O O . MET A 1 81 ? -8.499 -0.612 8.404 1.00 97.06 81 MET A O 1
ATOM 679 N N . LEU A 1 82 ? -8.143 1.558 7.947 1.00 94.94 82 LEU A N 1
ATOM 680 C CA . LEU A 1 82 ? -6.939 1.699 8.776 1.00 94.94 82 LEU A CA 1
ATOM 681 C C . LEU A 1 82 ? -7.232 1.470 10.267 1.00 94.94 82 LEU A C 1
ATOM 683 O O . LEU A 1 82 ? -6.486 0.763 10.939 1.00 94.94 82 LEU A O 1
ATOM 687 N N . GLU A 1 83 ? -8.345 2.008 10.766 1.00 94.56 83 GLU A N 1
ATOM 688 C CA . GLU A 1 83 ? -8.801 1.846 12.154 1.00 94.56 83 GLU A CA 1
ATOM 689 C C . GLU A 1 83 ? -9.331 0.433 12.452 1.00 94.56 83 GLU A C 1
ATOM 691 O O . GLU A 1 83 ? -9.527 0.074 13.610 1.00 94.56 83 GLU A O 1
ATOM 696 N N . GLY A 1 84 ? -9.561 -0.392 11.424 1.00 93.12 84 GLY A N 1
ATOM 697 C CA . GLY A 1 84 ? -10.124 -1.734 11.583 1.00 93.12 84 GLY A CA 1
ATOM 698 C C . GLY A 1 84 ? -11.620 -1.765 11.875 1.00 93.12 84 GLY A C 1
ATOM 699 O O . GLY A 1 84 ? -12.122 -2.781 12.342 1.00 93.12 84 GLY A O 1
ATOM 700 N N . VAL A 1 85 ? -12.330 -0.672 11.594 1.00 96.00 85 VAL A N 1
ATOM 701 C CA . VAL A 1 85 ? -13.792 -0.571 11.731 1.00 96.00 85 VAL A CA 1
ATOM 702 C C . VAL A 1 85 ? -14.505 -1.401 10.660 1.00 96.00 85 VAL A C 1
ATOM 704 O O . VAL A 1 85 ? -15.641 -1.831 10.845 1.00 96.00 85 VAL A O 1
ATOM 707 N N . VAL A 1 86 ? -13.848 -1.612 9.520 1.00 94.38 86 VAL A N 1
ATOM 708 C CA . VAL A 1 86 ? -14.357 -2.407 8.403 1.00 94.38 86 VAL A CA 1
ATOM 709 C C . VAL A 1 86 ? -13.297 -3.394 7.945 1.00 94.38 86 VAL A C 1
ATOM 711 O O . VAL A 1 86 ? -12.111 -3.061 7.904 1.00 94.38 86 VAL A O 1
ATOM 714 N N . ASP A 1 87 ? -13.741 -4.579 7.539 1.00 90.75 87 ASP A N 1
ATOM 715 C CA . ASP A 1 87 ? -12.856 -5.541 6.896 1.00 90.75 87 ASP A CA 1
ATOM 716 C C . ASP A 1 87 ? -12.360 -5.023 5.546 1.00 90.75 87 ASP A C 1
ATOM 718 O O . ASP A 1 87 ? -13.030 -4.265 4.830 1.00 90.75 87 ASP A O 1
ATOM 722 N N . VAL A 1 88 ? -11.147 -5.454 5.222 1.00 95.06 88 VAL A N 1
ATOM 723 C CA . VAL A 1 88 ? -10.411 -5.053 4.033 1.00 95.06 88 VAL A CA 1
ATOM 724 C C . VAL A 1 88 ? -10.234 -6.277 3.149 1.00 95.06 88 VAL A C 1
ATOM 726 O O . VAL A 1 88 ? -9.538 -7.219 3.517 1.00 95.06 88 VAL A O 1
ATOM 729 N N . SER A 1 89 ? -10.873 -6.271 1.981 1.00 94.50 89 SER A N 1
ATOM 730 C CA . SER A 1 89 ? -10.696 -7.328 0.990 1.00 94.50 89 SER A CA 1
ATOM 731 C C . SER A 1 89 ? -9.379 -7.169 0.234 1.00 94.50 89 SER A C 1
ATOM 733 O O . SER A 1 89 ? -8.844 -6.063 0.112 1.00 94.50 89 SER A O 1
ATOM 735 N N . VAL A 1 90 ? -8.905 -8.277 -0.336 1.00 93.19 90 VAL A N 1
ATOM 736 C CA . VAL A 1 90 ? -7.763 -8.297 -1.259 1.00 93.19 90 VAL A CA 1
ATOM 737 C C . VAL A 1 90 ? -8.037 -7.338 -2.433 1.00 93.19 90 VAL 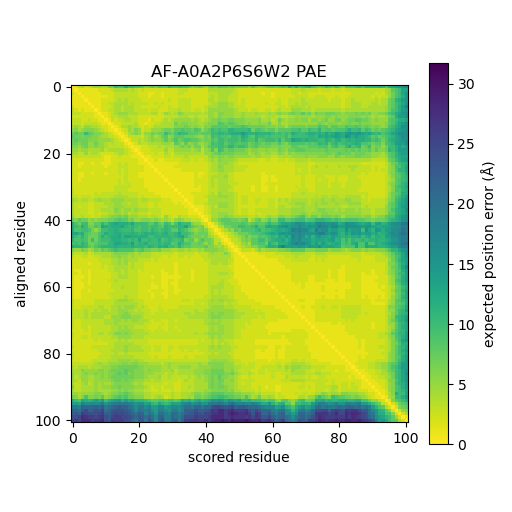A C 1
ATOM 739 O O . VAL A 1 90 ? -9.132 -7.394 -3.002 1.00 93.19 90 VAL A O 1
ATOM 742 N N . PRO A 1 91 ? -7.095 -6.444 -2.777 1.00 92.38 91 PRO A N 1
ATOM 743 C CA . PRO A 1 91 ? -7.253 -5.501 -3.871 1.00 92.38 91 PRO A CA 1
ATOM 744 C C . PRO A 1 91 ? -6.899 -6.156 -5.214 1.00 92.38 91 PRO A C 1
ATOM 746 O O . PRO A 1 91 ? -6.112 -7.107 -5.250 1.00 92.38 91 PRO A O 1
ATOM 749 N N . PRO A 1 92 ? -7.427 -5.641 -6.335 1.00 91.94 92 PRO A N 1
ATOM 750 C CA . PRO A 1 92 ? -6.924 -5.999 -7.655 1.00 91.94 92 PRO A CA 1
ATOM 751 C C . PRO A 1 92 ? -5.487 -5.491 -7.865 1.00 91.94 92 PRO A C 1
ATOM 753 O O . PRO A 1 92 ? -4.967 -4.683 -7.087 1.00 91.94 92 PRO A O 1
ATOM 756 N N . SER A 1 93 ? -4.833 -5.981 -8.924 1.00 89.31 93 SER A N 1
ATOM 757 C CA . SER A 1 93 ? -3.521 -5.465 -9.326 1.00 89.31 93 SER A CA 1
ATOM 758 C C . SER A 1 93 ? -3.625 -3.967 -9.632 1.00 89.31 93 SER A C 1
ATOM 760 O O . SER A 1 93 ? -4.509 -3.589 -10.401 1.00 89.31 93 SER A O 1
ATOM 762 N N . PRO A 1 94 ? -2.763 -3.118 -9.045 1.00 85.12 94 PRO A N 1
ATOM 763 C CA . PRO A 1 94 ? -2.832 -1.677 -9.235 1.00 85.12 94 PRO A CA 1
ATOM 764 C C . PRO A 1 94 ? -2.461 -1.245 -10.656 1.00 85.12 94 PRO A C 1
ATOM 766 O O . PRO A 1 94 ? -2.906 -0.174 -11.064 1.00 85.12 94 PRO A O 1
ATOM 769 N N . SER A 1 95 ? -1.702 -2.065 -11.397 1.00 78.75 95 SER A N 1
ATOM 770 C CA . SER A 1 95 ? -1.262 -1.779 -12.764 1.00 78.75 95 SER A CA 1
ATOM 771 C C . SER A 1 95 ? -1.970 -2.642 -13.809 1.00 78.75 95 SER A C 1
ATOM 773 O O . SER A 1 95 ? -2.025 -3.875 -13.705 1.00 78.75 95 SER A O 1
ATOM 775 N N . LEU A 1 96 ? -2.443 -2.002 -14.883 1.00 58.56 96 LEU A N 1
ATOM 776 C CA . LEU A 1 96 ? -3.060 -2.679 -16.032 1.00 58.56 96 LEU A CA 1
ATOM 777 C C . LEU A 1 96 ? -2.049 -3.499 -16.859 1.00 58.56 96 LEU A C 1
ATOM 779 O O . LEU A 1 96 ? -2.444 -4.379 -17.623 1.00 58.56 96 LEU A O 1
ATOM 783 N N . PHE A 1 97 ? -0.747 -3.241 -16.693 1.00 55.94 97 PHE A N 1
ATOM 784 C CA . PHE A 1 97 ? 0.335 -3.836 -17.492 1.00 55.94 97 PHE A CA 1
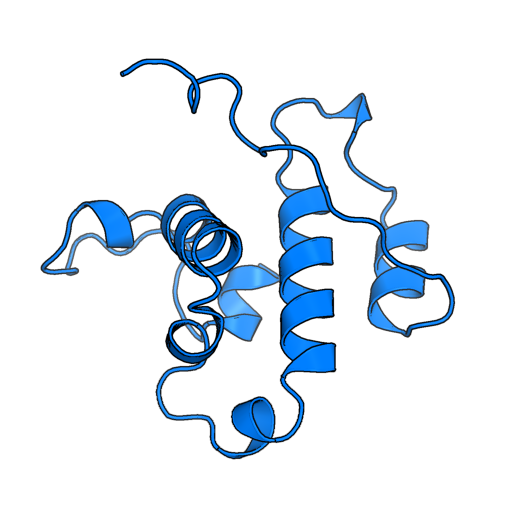ATOM 785 C C . PHE A 1 97 ? 1.020 -5.052 -16.857 1.00 55.94 97 PHE A C 1
ATOM 787 O O . PHE A 1 97 ? 1.838 -5.696 -17.508 1.00 55.94 97 PHE A O 1
ATOM 794 N N . SER A 1 98 ? 0.633 -5.454 -15.644 1.00 50.53 98 SER A N 1
ATOM 795 C CA . SER A 1 98 ? 1.181 -6.642 -14.958 1.00 50.53 98 SER A CA 1
ATOM 796 C C . SER A 1 98 ? 0.838 -7.997 -15.618 1.00 50.53 98 SER A C 1
ATOM 798 O O . SER A 1 98 ? 1.137 -9.050 -15.057 1.00 50.53 98 SER A O 1
ATOM 800 N N . SER A 1 99 ? 0.216 -7.987 -16.806 1.00 43.41 99 SER A N 1
ATOM 801 C CA . SER A 1 99 ? -0.086 -9.171 -17.630 1.00 43.41 99 SER A CA 1
ATOM 802 C C . SER A 1 99 ? 0.732 -9.266 -18.926 1.00 43.41 99 SER A C 1
ATOM 804 O O . SER A 1 99 ? 0.409 -10.100 -19.770 1.00 43.41 99 SER A O 1
ATOM 806 N N . ILE A 1 100 ? 1.767 -8.443 -19.124 1.00 39.84 100 ILE A N 1
ATOM 807 C CA . ILE A 1 100 ? 2.626 -8.555 -20.312 1.00 39.84 100 ILE A CA 1
ATOM 808 C C . ILE A 1 100 ? 4.017 -9.055 -19.902 1.00 39.84 100 ILE A C 1
ATOM 810 O O . ILE A 1 100 ? 4.877 -8.264 -19.532 1.00 39.84 100 ILE A O 1
ATOM 814 N N . CYS A 1 101 ? 4.158 -10.377 -20.073 1.00 36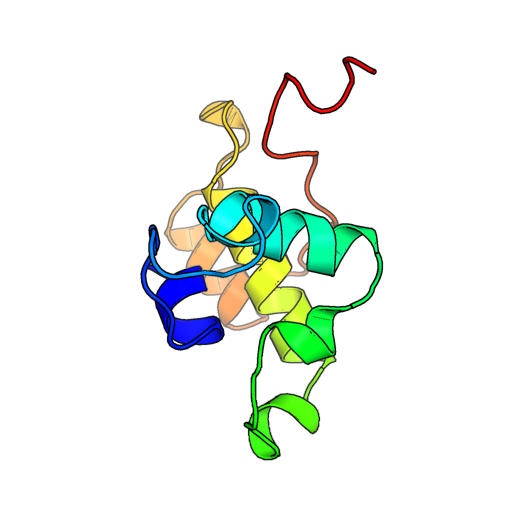.06 101 CYS A N 1
ATOM 815 C CA . CYS A 1 101 ? 5.363 -11.219 -20.128 1.00 36.06 101 CYS A CA 1
ATOM 816 C C . CYS A 1 101 ? 6.023 -11.628 -18.806 1.00 36.06 101 CYS A C 1
ATOM 818 O O . CYS A 1 101 ? 6.723 -10.805 -18.187 1.00 36.06 101 CYS A O 1
#

pLDDT: mean 87.0, std 12.35, range [36.06, 97.62]

Mean predicted aligned error: 5.36 Å

Sequence (101 a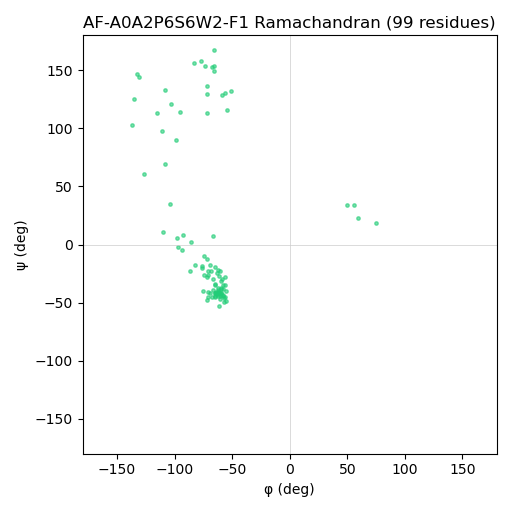a):
MLLEIICCRRSLEMEKENEEEVILTDWVYDCYKHRRLNKVIEDDEEAGNDMKRLERLVIVAIWCIQEDPSLRPTMKKVTQMLEGVVDVSVPPSPSLFSSIC